Protein AF-A0A2V9L5Y0-F1 (afdb_monomer_lite)

Secondary structure (DSSP, 8-state):
------BTTTTBSB---SSSSSTT-BS-HHHHHHHHHHHHHHH--SEEEE--TTSS-HHHHHHHHHHHHHHHHHHHTT-S-TT-EEEE----S--SSPPPS--EEEEEEE--HHHHHHHHHHHHH-TTTTHHHHHHTPPPGGGS-SEEEEEEES-TTT-TTTT-

Radius of gyration: 18.07 Å; chains: 1; bounding box: 47×34×48 Å

Foldseek 3Di:
DWDFDQDPVVRDQADCDPPDPDHRQGNTLVSLLVVLLVVCLVVVALEAEAAALQAQDPVRVSRVVSNLQSVLVCVVVVSHDPNRWYWHADHPDGHPDDHDPFDWDKDKDFADLVRLVVVLVVVCVVCVPQNVVSVVVDDDSVPRDGIGIIITGPCSNPDHPVVD

pLDDT: mean 91.51, std 8.06, range [48.25, 98.44]

Structure (mmCIF, N/CA/C/O backbone):
data_AF-A0A2V9L5Y0-F1
#
_entry.id   AF-A0A2V9L5Y0-F1
#
loop_
_atom_site.group_PDB
_atom_site.id
_atom_site.type_symbol
_atom_site.label_atom_id
_atom_site.label_alt_id
_atom_site.label_comp_id
_atom_site.label_asym_id
_atom_site.label_entity_id
_atom_site.label_seq_id
_atom_site.pdbx_PDB_ins_code
_atom_site.Cartn_x
_atom_site.Cartn_y
_atom_site.Cartn_z
_atom_site.occupancy
_atom_site.B_iso_or_equiv
_atom_site.auth_seq_id
_atom_site.auth_comp_id
_atom_site.auth_asym_id
_atom_site.auth_atom_id
_atom_site.pdbx_PDB_model_num
ATOM 1 N N . MET A 1 1 ? -21.572 -1.234 16.574 1.00 48.25 1 MET A N 1
ATOM 2 C CA . MET A 1 1 ? -22.169 -1.998 15.460 1.00 48.25 1 MET A CA 1
ATOM 3 C C . MET A 1 1 ? -21.805 -1.252 14.199 1.00 48.25 1 MET A C 1
ATOM 5 O O . MET A 1 1 ? -22.095 -0.063 14.136 1.00 48.25 1 MET A O 1
ATOM 9 N N . SER A 1 2 ? -21.105 -1.893 13.268 1.00 69.81 2 SER A N 1
ATOM 10 C CA . SER A 1 2 ? -20.865 -1.303 11.955 1.00 69.81 2 SER A CA 1
ATOM 11 C C . SER A 1 2 ? -22.194 -1.245 11.197 1.00 69.81 2 SER A C 1
ATOM 13 O O . SER A 1 2 ? -22.978 -2.189 11.256 1.00 69.81 2 SER A O 1
ATOM 15 N N . ASN A 1 3 ? -22.462 -0.120 10.531 1.00 86.50 3 ASN A N 1
ATOM 16 C CA . ASN A 1 3 ? -23.574 0.037 9.594 1.00 86.50 3 ASN A CA 1
ATOM 17 C C . ASN A 1 3 ? -22.969 0.009 8.183 1.00 86.50 3 ASN A C 1
ATOM 19 O O . ASN A 1 3 ? -22.415 1.030 7.767 1.00 86.50 3 ASN A O 1
ATOM 23 N N . PRO A 1 4 ? -22.988 -1.138 7.479 1.00 93.88 4 PRO A N 1
ATOM 24 C CA . PRO A 1 4 ? -22.441 -1.238 6.131 1.00 93.88 4 PRO A CA 1
ATOM 25 C C . PRO A 1 4 ? -23.095 -0.234 5.177 1.00 93.88 4 PRO A C 1
ATOM 27 O O . PRO A 1 4 ? -24.301 0.013 5.234 1.00 93.88 4 PRO A O 1
ATOM 30 N N . PHE A 1 5 ? -22.292 0.360 4.299 1.00 94.50 5 PHE A N 1
ATOM 31 C CA . PHE A 1 5 ? -22.779 1.258 3.261 1.00 94.50 5 PHE A CA 1
ATOM 32 C C . PHE A 1 5 ? -23.458 0.457 2.146 1.00 94.50 5 PHE A C 1
ATOM 34 O O . PHE A 1 5 ? -22.833 -0.406 1.542 1.00 94.50 5 PHE A O 1
ATOM 41 N N . LEU A 1 6 ? -24.710 0.779 1.817 1.00 96.25 6 LEU A N 1
ATOM 42 C CA . LEU A 1 6 ? -25.397 0.194 0.666 1.00 96.25 6 LEU A CA 1
ATOM 43 C C . LEU A 1 6 ? -24.969 0.907 -0.625 1.00 96.25 6 LEU A C 1
ATOM 45 O O . LEU A 1 6 ? -25.352 2.053 -0.870 1.00 96.25 6 LEU A O 1
ATOM 49 N N . SER A 1 7 ? -24.217 0.218 -1.485 1.00 94.69 7 SER A N 1
ATOM 50 C CA . SER A 1 7 ? -23.871 0.728 -2.811 1.00 94.69 7 SER A CA 1
ATOM 51 C C . SER A 1 7 ? -25.081 0.660 -3.738 1.00 94.69 7 SER A C 1
ATOM 53 O O . SER A 1 7 ? -25.510 -0.422 -4.136 1.00 94.69 7 SER A O 1
ATOM 55 N N . ILE A 1 8 ? -25.607 1.820 -4.139 1.00 94.62 8 ILE A N 1
ATOM 56 C CA . ILE A 1 8 ? -26.744 1.902 -5.072 1.00 94.62 8 ILE A CA 1
ATOM 57 C C . ILE A 1 8 ? -26.412 1.347 -6.463 1.00 94.62 8 ILE A C 1
ATOM 59 O O . ILE A 1 8 ? -27.300 0.864 -7.156 1.00 94.62 8 ILE A O 1
ATOM 63 N N . TYR A 1 9 ? -25.138 1.400 -6.865 1.00 93.88 9 TYR A N 1
ATOM 64 C CA . TYR A 1 9 ? -24.691 0.939 -8.180 1.00 93.88 9 TYR A CA 1
ATOM 65 C C . TYR A 1 9 ? -24.554 -0.580 -8.247 1.00 93.88 9 TYR A C 1
ATOM 67 O O . TYR A 1 9 ? -24.782 -1.168 -9.299 1.00 93.88 9 TYR A O 1
ATOM 75 N N . LEU A 1 10 ? -24.185 -1.206 -7.128 1.00 94.06 10 LEU A N 1
ATOM 76 C CA . LEU A 1 10 ? -23.992 -2.655 -7.040 1.00 94.06 10 LEU A CA 1
ATOM 77 C C . LEU A 1 10 ? -25.178 -3.367 -6.371 1.00 94.06 10 LEU A C 1
ATOM 79 O O . LEU A 1 10 ? -25.201 -4.592 -6.330 1.00 94.06 10 LEU A O 1
ATOM 83 N N . ALA A 1 11 ? -26.150 -2.609 -5.851 1.00 95.50 11 ALA A N 1
ATOM 84 C CA . ALA A 1 11 ? -27.310 -3.098 -5.104 1.00 95.50 11 ALA A CA 1
ATOM 85 C C . ALA A 1 11 ? -26.941 -4.041 -3.939 1.00 95.50 11 ALA A C 1
ATOM 87 O O . ALA A 1 11 ? -27.669 -4.982 -3.631 1.00 95.50 11 ALA A O 1
ATOM 88 N N . THR A 1 12 ? -25.801 -3.784 -3.297 1.00 96.19 12 THR A N 1
ATOM 89 C CA . THR A 1 12 ? -25.258 -4.600 -2.208 1.00 96.19 12 THR A CA 1
ATOM 90 C C . THR A 1 12 ? -24.490 -3.738 -1.209 1.00 96.19 12 THR A C 1
ATOM 92 O O . THR A 1 12 ? -24.021 -2.644 -1.538 1.00 96.19 12 THR A O 1
ATOM 95 N N . ASP A 1 13 ? -24.382 -4.222 0.021 1.00 96.50 13 ASP A N 1
ATOM 96 C CA . ASP A 1 13 ? -23.653 -3.615 1.133 1.00 96.50 13 ASP A CA 1
ATOM 97 C C . ASP A 1 13 ? -22.332 -4.338 1.456 1.00 96.50 13 ASP A C 1
ATOM 99 O O . ASP A 1 13 ? -21.720 -4.107 2.500 1.00 96.50 13 ASP A O 1
ATOM 103 N N . HIS A 1 14 ? -21.885 -5.212 0.554 1.00 96.19 14 HIS A N 1
ATOM 104 C CA . HIS A 1 14 ? -20.670 -6.011 0.669 1.00 96.19 14 HIS A CA 1
ATOM 105 C C . HIS A 1 14 ? -20.041 -6.272 -0.699 1.00 96.19 14 HIS A C 1
ATOM 107 O O . HIS A 1 14 ? -20.694 -6.148 -1.730 1.00 96.19 14 HIS A O 1
ATOM 113 N N . ALA A 1 15 ? -18.768 -6.672 -0.720 1.00 95.06 15 ALA A N 1
ATOM 114 C CA . ALA A 1 15 ? -18.062 -7.029 -1.946 1.00 95.06 15 ALA A CA 1
ATOM 115 C C . ALA A 1 15 ? -18.760 -8.202 -2.676 1.00 95.06 15 ALA A C 1
ATOM 117 O O . ALA A 1 15 ? -18.746 -9.314 -2.143 1.00 95.06 15 ALA A O 1
ATOM 118 N N . PRO A 1 16 ? -19.318 -7.994 -3.890 1.00 94.38 16 PRO A N 1
ATOM 119 C CA . PRO A 1 16 ? -20.050 -9.026 -4.633 1.00 94.38 16 PRO A CA 1
ATOM 120 C C . PRO A 1 16 ? -19.131 -9.928 -5.470 1.00 94.38 16 PRO A C 1
ATOM 122 O O . PRO A 1 16 ? -19.601 -10.767 -6.232 1.00 94.38 16 PRO A O 1
ATOM 125 N N . TYR A 1 17 ? -17.819 -9.705 -5.402 1.00 92.25 17 TYR A N 1
ATOM 126 C CA . TYR A 1 17 ? -16.837 -10.383 -6.235 1.00 92.25 17 TYR A CA 1
ATOM 127 C C . TYR A 1 17 ? -16.357 -11.668 -5.558 1.00 92.25 17 TYR A C 1
ATOM 129 O O . TYR A 1 17 ? -16.067 -11.674 -4.364 1.00 92.25 17 TYR A O 1
ATOM 137 N N . GLU A 1 18 ? -16.225 -12.745 -6.330 1.00 89.19 18 GLU A N 1
ATOM 138 C CA . GLU A 1 18 ? -15.750 -14.037 -5.816 1.00 89.19 18 GLU A CA 1
ATOM 139 C C . GLU A 1 18 ? -14.220 -14.111 -5.752 1.00 89.19 18 GLU A C 1
ATOM 141 O O . GLU A 1 18 ? -13.660 -14.712 -4.838 1.00 89.19 18 GLU A O 1
ATOM 146 N N . ASN A 1 19 ? -13.530 -13.461 -6.695 1.00 90.62 19 ASN A N 1
ATOM 147 C CA . ASN A 1 19 ? -12.070 -13.467 -6.777 1.00 90.62 19 ASN A CA 1
ATOM 148 C C . ASN A 1 19 ? -11.450 -12.281 -6.020 1.00 90.62 19 ASN A C 1
ATOM 150 O O . ASN A 1 19 ? -10.756 -11.443 -6.594 1.00 90.62 19 ASN A O 1
ATOM 154 N N . VAL A 1 20 ? -11.756 -12.188 -4.729 1.00 92.75 20 VAL A N 1
ATOM 155 C CA . VAL A 1 20 ? -11.173 -11.207 -3.804 1.00 92.75 20 VAL A CA 1
ATOM 156 C C . VAL A 1 20 ? -10.680 -11.917 -2.554 1.00 92.75 20 VAL A C 1
ATOM 158 O O . VAL A 1 20 ? -11.167 -12.989 -2.204 1.00 92.75 20 VAL A O 1
ATOM 161 N N . LEU A 1 21 ? -9.736 -11.296 -1.846 1.00 92.44 21 LEU A N 1
ATOM 162 C CA . LEU A 1 21 ? -9.132 -11.874 -0.643 1.00 92.44 21 LEU A CA 1
ATOM 163 C C . LEU A 1 21 ? -10.173 -12.295 0.410 1.00 92.44 21 LEU A C 1
ATOM 165 O O . LEU A 1 21 ? -10.034 -13.340 1.042 1.00 92.44 21 LEU A O 1
ATOM 169 N N . LYS A 1 22 ? -11.215 -11.477 0.600 1.00 94.12 22 LYS A N 1
ATOM 170 C CA . LYS A 1 22 ? -12.307 -11.744 1.538 1.00 94.12 22 LYS A CA 1
ATOM 171 C C . LYS A 1 22 ? -13.664 -11.581 0.843 1.00 94.12 22 LYS A C 1
ATOM 173 O O . LYS A 1 22 ? -14.165 -10.458 0.759 1.00 94.12 22 LYS A O 1
ATOM 178 N N . PRO A 1 23 ? -14.265 -12.674 0.343 1.00 94.31 23 PRO A N 1
ATOM 179 C CA . PRO A 1 23 ? -15.604 -12.633 -0.237 1.00 94.31 23 PRO A CA 1
ATOM 180 C C . PRO A 1 23 ? -16.638 -12.126 0.774 1.00 94.31 23 PRO A C 1
ATOM 182 O O . PRO A 1 23 ? -16.528 -12.416 1.969 1.00 94.31 23 PRO A O 1
ATOM 185 N N . ASN A 1 24 ? -17.642 -11.387 0.295 1.00 93.69 24 ASN A N 1
ATOM 186 C CA . ASN A 1 24 ? -18.714 -10.804 1.111 1.00 93.69 24 ASN A CA 1
ATOM 187 C C . ASN A 1 24 ? -18.231 -9.869 2.235 1.00 93.69 24 ASN A C 1
ATOM 189 O O . ASN A 1 24 ? -18.928 -9.695 3.235 1.00 93.69 24 ASN A O 1
ATOM 193 N N . LEU A 1 25 ? -17.046 -9.262 2.099 1.00 95.88 25 LEU A N 1
ATOM 194 C CA . LEU A 1 25 ? -16.591 -8.245 3.045 1.00 95.88 25 LEU A CA 1
ATOM 195 C C . LEU A 1 25 ? -17.572 -7.060 3.020 1.00 95.88 25 LEU A C 1
ATOM 197 O O . LEU A 1 25 ? -17.759 -6.481 1.945 1.00 95.88 25 LEU A O 1
ATOM 201 N N . PRO A 1 26 ? -18.201 -6.686 4.149 1.00 96.25 26 PRO A N 1
ATOM 202 C CA . PRO A 1 26 ? -19.133 -5.570 4.167 1.00 96.25 26 PRO A CA 1
ATOM 203 C C . PRO A 1 26 ? -18.413 -4.263 3.841 1.00 96.25 26 PRO A C 1
ATOM 205 O O . PRO A 1 26 ? -17.254 -4.062 4.211 1.00 96.25 26 PRO A O 1
ATOM 208 N N . TYR A 1 27 ? -19.120 -3.343 3.193 1.00 94.75 27 TYR A N 1
ATOM 209 C CA . TYR A 1 27 ? -18.667 -1.982 2.922 1.00 94.75 27 TYR A CA 1
ATOM 210 C C . TYR A 1 27 ? -18.693 -1.146 4.204 1.00 94.75 27 TYR A C 1
ATOM 212 O O . TYR A 1 27 ? -19.492 -0.228 4.375 1.00 94.75 27 TYR A O 1
ATOM 220 N N . ALA A 1 28 ? -17.822 -1.501 5.140 1.00 94.75 28 ALA A N 1
ATOM 221 C CA . ALA A 1 28 ? -17.664 -0.860 6.431 1.00 94.75 28 ALA A CA 1
ATOM 222 C C . ALA A 1 28 ? -16.175 -0.652 6.716 1.00 94.75 28 ALA A C 1
ATOM 224 O O . ALA A 1 28 ? -15.374 -1.569 6.545 1.00 94.75 28 ALA A O 1
ATOM 225 N N . ARG A 1 29 ? -15.821 0.546 7.196 1.00 93.88 29 ARG A N 1
ATOM 226 C CA . ARG A 1 29 ? -14.443 0.926 7.548 1.00 93.88 29 ARG A CA 1
ATOM 227 C C . ARG A 1 29 ? -13.764 -0.119 8.432 1.00 93.88 29 ARG A C 1
ATOM 229 O O . ARG A 1 29 ? -12.706 -0.617 8.065 1.00 93.88 29 ARG A O 1
ATOM 236 N N . ASP A 1 30 ? -14.398 -0.468 9.549 1.00 94.88 30 ASP A N 1
ATOM 237 C CA . ASP A 1 30 ? -13.823 -1.383 10.541 1.00 94.88 30 ASP A CA 1
ATOM 238 C C . ASP A 1 30 ? -13.546 -2.764 9.937 1.00 94.88 30 ASP A C 1
ATOM 240 O O . ASP A 1 30 ? -12.490 -3.339 10.164 1.00 94.88 30 ASP A O 1
ATOM 244 N N . ALA A 1 31 ? -14.436 -3.253 9.066 1.00 95.88 31 ALA A N 1
ATOM 245 C CA . ALA A 1 31 ? -14.252 -4.541 8.406 1.00 95.88 31 ALA A CA 1
ATOM 246 C C . ALA A 1 31 ? -13.033 -4.549 7.470 1.00 95.88 31 ALA A C 1
ATOM 248 O O . ALA A 1 31 ? -12.317 -5.547 7.398 1.00 95.88 31 ALA A O 1
ATOM 249 N N . VAL A 1 32 ? -12.776 -3.443 6.761 1.00 95.62 32 VAL A N 1
ATOM 250 C CA . VAL A 1 32 ? -11.579 -3.311 5.918 1.00 95.62 32 VAL A CA 1
ATOM 251 C C . VAL A 1 32 ? -10.321 -3.224 6.780 1.00 95.62 32 VAL A C 1
ATOM 253 O O . VAL A 1 32 ? -9.350 -3.919 6.491 1.00 95.62 32 VAL A O 1
ATOM 256 N N . ILE A 1 33 ? -10.342 -2.426 7.853 1.00 96.88 33 ILE A N 1
ATOM 257 C CA . ILE A 1 33 ? -9.211 -2.298 8.784 1.00 96.88 33 ILE A CA 1
ATOM 258 C C . ILE A 1 33 ? -8.863 -3.659 9.395 1.00 96.88 33 ILE A C 1
ATOM 260 O O . ILE A 1 33 ? -7.696 -4.039 9.370 1.00 96.88 33 ILE A O 1
ATOM 264 N N . ASP A 1 34 ? -9.851 -4.428 9.854 1.00 97.38 34 ASP A N 1
ATOM 265 C CA . ASP A 1 34 ? -9.640 -5.763 10.424 1.00 97.38 34 ASP A CA 1
ATOM 266 C C . ASP A 1 34 ? -8.972 -6.720 9.426 1.00 97.38 34 ASP A C 1
ATOM 268 O O . ASP A 1 34 ? -8.050 -7.457 9.782 1.00 97.38 34 ASP A O 1
ATOM 272 N N . VAL A 1 35 ? -9.376 -6.682 8.150 1.00 97.69 35 VAL A N 1
ATOM 273 C CA . VAL A 1 35 ? -8.722 -7.477 7.098 1.00 97.69 35 VAL A CA 1
ATOM 274 C C . VAL A 1 35 ? -7.284 -7.016 6.863 1.00 97.69 35 VAL A C 1
ATOM 276 O O . VAL A 1 35 ? -6.395 -7.854 6.736 1.00 97.69 35 VAL A O 1
ATOM 279 N N . VAL A 1 36 ? -7.023 -5.708 6.831 1.00 97.88 36 VAL A N 1
ATOM 280 C CA . VAL A 1 36 ? -5.658 -5.184 6.664 1.00 97.88 36 VAL A CA 1
ATOM 281 C C . VAL A 1 36 ? -4.776 -5.575 7.853 1.00 97.88 36 VAL A C 1
ATOM 283 O O . VAL A 1 36 ? -3.641 -6.006 7.647 1.00 97.88 36 VAL A O 1
ATOM 286 N N . LYS A 1 37 ? -5.299 -5.513 9.085 1.00 98.44 37 LYS A N 1
ATOM 287 C CA . LYS A 1 37 ? -4.602 -5.987 10.289 1.00 98.44 37 LYS A CA 1
ATOM 288 C C . LYS A 1 37 ? -4.230 -7.462 10.164 1.00 98.44 37 LYS A C 1
ATOM 290 O O . LYS A 1 37 ? -3.070 -7.807 10.380 1.00 98.44 37 LYS A O 1
ATOM 295 N N . GLN A 1 38 ? -5.173 -8.298 9.726 1.00 98.19 38 GLN A N 1
ATOM 296 C CA . GLN A 1 38 ? -4.930 -9.721 9.493 1.00 98.19 38 GLN A CA 1
ATOM 297 C C . GLN A 1 38 ? -3.798 -9.947 8.476 1.00 98.19 38 GLN A C 1
ATOM 299 O O . GLN A 1 38 ? -2.874 -10.705 8.758 1.00 98.19 38 GLN A O 1
ATOM 304 N N . ILE A 1 39 ? -3.806 -9.239 7.337 1.00 97.94 39 ILE A N 1
ATOM 305 C CA . ILE A 1 39 ? -2.735 -9.330 6.325 1.00 97.94 39 ILE A CA 1
ATOM 306 C C . ILE A 1 39 ? -1.372 -8.976 6.932 1.00 97.94 39 ILE A C 1
ATOM 308 O O . ILE A 1 39 ? -0.398 -9.701 6.725 1.00 97.94 39 ILE A O 1
ATOM 312 N N . ILE A 1 40 ? -1.291 -7.871 7.681 1.00 98.12 40 ILE A N 1
ATOM 313 C CA . ILE A 1 40 ? -0.041 -7.419 8.308 1.00 98.12 40 ILE A CA 1
ATOM 314 C C . ILE A 1 40 ? 0.461 -8.460 9.316 1.00 98.12 40 ILE A C 1
ATOM 316 O O . ILE A 1 40 ? 1.650 -8.772 9.329 1.00 98.12 40 ILE A O 1
ATOM 320 N N . GLN A 1 41 ? -0.425 -9.022 10.137 1.00 97.88 41 GLN A N 1
ATOM 321 C CA . GLN A 1 41 ? -0.055 -10.015 11.148 1.00 97.88 41 GLN A CA 1
ATOM 322 C C . GLN A 1 41 ? 0.369 -11.356 10.536 1.00 97.88 41 GLN A C 1
ATOM 324 O O . GLN A 1 41 ? 1.309 -11.973 11.038 1.00 97.88 41 GLN A O 1
ATOM 329 N N . ASP A 1 42 ? -0.268 -11.783 9.444 1.00 97.50 42 ASP A N 1
ATOM 330 C CA . ASP A 1 42 ? 0.064 -13.035 8.759 1.00 97.50 42 ASP A CA 1
ATOM 331 C C . ASP A 1 42 ? 1.379 -12.923 7.97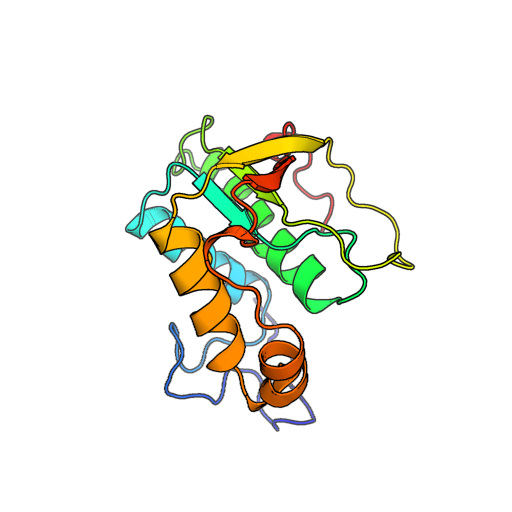9 1.00 97.50 42 ASP A C 1
ATOM 333 O O . ASP A 1 42 ? 2.247 -13.795 8.071 1.00 97.50 42 ASP A O 1
ATOM 337 N N . PHE A 1 43 ? 1.550 -11.833 7.225 1.00 97.25 43 PHE A N 1
ATOM 338 C CA . PHE A 1 43 ? 2.722 -11.621 6.374 1.00 97.25 43 PHE A CA 1
ATOM 339 C C . PHE A 1 43 ? 3.948 -11.118 7.153 1.00 97.25 43 PHE A C 1
ATOM 341 O O . PHE A 1 43 ? 5.079 -11.395 6.756 1.00 97.25 43 PHE A O 1
ATOM 348 N N . ARG A 1 44 ? 3.736 -10.410 8.273 1.00 96.06 44 ARG A N 1
ATOM 349 C CA . ARG A 1 44 ? 4.769 -9.757 9.104 1.00 96.06 44 ARG A CA 1
ATOM 350 C C . ARG A 1 44 ? 5.762 -8.922 8.276 1.00 96.06 44 ARG A C 1
ATOM 352 O O . ARG A 1 44 ? 6.963 -9.206 8.290 1.00 96.06 44 ARG A O 1
ATOM 359 N N . PRO A 1 45 ? 5.283 -7.904 7.536 1.00 96.75 45 PRO A N 1
ATOM 360 C CA . PRO A 1 45 ? 6.139 -7.089 6.685 1.00 96.75 45 PRO A CA 1
ATOM 361 C C . PRO A 1 45 ? 7.134 -6.260 7.504 1.00 96.75 45 PRO A C 1
ATOM 363 O O . PRO A 1 45 ? 6.766 -5.634 8.492 1.00 96.75 45 PRO A O 1
ATOM 366 N N . ALA A 1 46 ? 8.377 -6.169 7.026 1.00 94.06 46 ALA A N 1
ATOM 367 C CA . ALA A 1 46 ? 9.329 -5.151 7.487 1.00 94.06 46 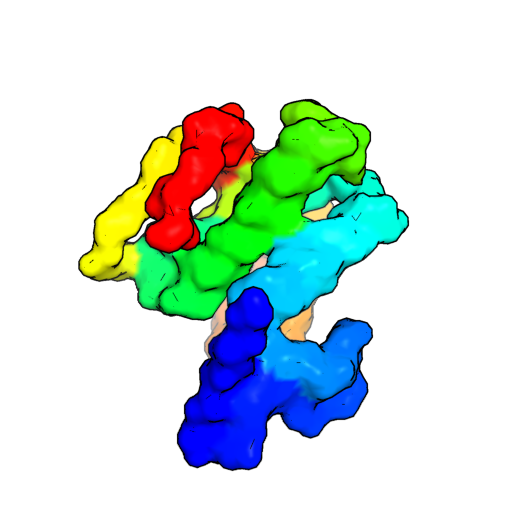ALA A CA 1
ATOM 368 C C . ALA A 1 46 ? 9.074 -3.773 6.838 1.00 94.06 46 ALA A C 1
ATOM 370 O O . ALA A 1 46 ? 9.508 -2.739 7.348 1.00 94.06 46 ALA A O 1
ATOM 371 N N . MET A 1 47 ? 8.382 -3.766 5.694 1.00 96.25 47 MET A N 1
ATOM 372 C CA . MET A 1 47 ? 8.065 -2.581 4.906 1.00 96.25 47 MET A CA 1
ATOM 373 C C . MET A 1 47 ? 6.659 -2.703 4.318 1.00 96.25 47 MET A C 1
ATOM 375 O O . MET A 1 47 ? 6.306 -3.744 3.765 1.00 96.25 47 MET A O 1
ATOM 379 N N . ILE A 1 48 ? 5.881 -1.628 4.410 1.00 97.31 48 ILE A N 1
ATOM 380 C CA . ILE A 1 48 ? 4.545 -1.499 3.826 1.00 97.31 48 ILE A CA 1
ATOM 381 C C . ILE A 1 48 ? 4.578 -0.326 2.848 1.00 97.31 48 ILE A C 1
ATOM 383 O O . ILE A 1 48 ? 4.911 0.789 3.238 1.00 97.31 48 ILE A O 1
ATOM 387 N N . ALA A 1 49 ? 4.231 -0.567 1.586 1.00 96.44 49 ALA A N 1
ATOM 388 C CA . ALA A 1 49 ? 4.074 0.478 0.579 1.00 96.44 49 ALA A CA 1
ATOM 389 C C . ALA A 1 49 ? 2.584 0.713 0.297 1.00 96.44 49 ALA A C 1
ATOM 391 O O . ALA A 1 49 ? 1.815 -0.239 0.173 1.00 96.44 49 ALA A O 1
ATOM 392 N N . THR A 1 50 ? 2.177 1.975 0.210 1.00 95.94 50 THR A N 1
ATOM 393 C CA . THR A 1 50 ? 0.784 2.399 0.024 1.00 95.94 50 THR A CA 1
ATOM 394 C C . THR A 1 50 ? 0.713 3.614 -0.910 1.00 95.94 50 THR A C 1
ATOM 396 O O . THR A 1 50 ? 1.706 4.330 -1.046 1.00 95.94 50 THR A O 1
ATOM 399 N N . PRO A 1 51 ? -0.434 3.911 -1.551 1.00 94.56 51 PRO A N 1
ATOM 400 C CA . PRO A 1 51 ? -0.578 5.141 -2.325 1.00 94.56 51 PRO A CA 1
ATOM 401 C C . PRO A 1 51 ? -0.333 6.408 -1.490 1.00 94.56 51 PRO A C 1
ATOM 403 O O . PRO A 1 51 ? -0.504 6.403 -0.263 1.00 94.56 51 PRO A O 1
ATOM 406 N N . HIS A 1 52 ? 0.039 7.503 -2.158 1.00 92.69 52 HIS A N 1
ATOM 407 C CA . HIS A 1 52 ? 0.184 8.808 -1.513 1.00 92.69 52 HIS A CA 1
ATOM 408 C C . HIS A 1 52 ? -1.188 9.363 -1.086 1.00 92.69 52 HIS A C 1
ATOM 410 O O . HIS A 1 52 ? -2.112 9.387 -1.903 1.00 92.69 52 HIS A O 1
ATOM 416 N N . PRO A 1 53 ? -1.360 9.853 0.156 1.00 90.12 53 PRO A N 1
ATOM 417 C CA . PRO A 1 53 ? -2.665 10.319 0.633 1.00 90.12 53 PRO A CA 1
ATOM 418 C C . PRO A 1 53 ? -3.084 11.685 0.067 1.00 90.12 53 PRO A C 1
ATOM 420 O O . PRO A 1 53 ? -4.263 12.045 0.122 1.00 90.12 53 PRO A O 1
ATOM 423 N N . ASP A 1 54 ? -2.136 12.443 -0.485 1.00 88.69 54 ASP A N 1
ATOM 424 C CA . ASP A 1 54 ? -2.390 13.737 -1.143 1.00 88.69 54 ASP A CA 1
ATOM 425 C C . ASP A 1 54 ? -2.600 13.625 -2.656 1.00 88.69 54 ASP A C 1
ATOM 427 O O . ASP A 1 54 ? -2.605 14.630 -3.366 1.00 88.69 54 ASP A O 1
ATOM 431 N N . GLU A 1 55 ? -2.801 12.399 -3.138 1.00 83.50 55 GLU A N 1
ATOM 432 C CA . GLU A 1 55 ? -3.146 12.128 -4.525 1.00 83.50 55 GLU A CA 1
ATOM 433 C C . GLU A 1 55 ? -4.561 12.616 -4.881 1.00 83.50 55 GLU A C 1
ATOM 435 O O . GLU A 1 55 ? -5.442 12.745 -4.025 1.00 83.50 55 GLU A O 1
ATOM 440 N N . ARG A 1 56 ? -4.810 12.878 -6.170 1.00 84.25 56 ARG A N 1
ATOM 441 C CA . ARG A 1 56 ? -6.115 13.318 -6.678 1.00 84.25 56 ARG A CA 1
ATOM 442 C C . ARG A 1 56 ? -7.220 12.280 -6.453 1.00 84.25 56 ARG A C 1
ATOM 444 O O . ARG A 1 56 ? -8.379 12.658 -6.264 1.00 84.25 56 ARG A O 1
ATOM 451 N N . HIS A 1 57 ? -6.891 10.992 -6.524 1.00 86.94 57 HIS A N 1
ATOM 452 C CA . HIS A 1 57 ? -7.860 9.904 -6.426 1.00 86.94 57 HIS A CA 1
ATOM 453 C C . HIS A 1 57 ? -8.238 9.607 -4.971 1.00 86.94 57 HIS A C 1
ATOM 455 O O . HIS A 1 57 ? -7.393 9.243 -4.154 1.00 86.94 57 HIS A O 1
ATOM 461 N N . VAL A 1 58 ? -9.534 9.713 -4.655 1.00 87.88 58 VAL A N 1
ATOM 462 C CA . VAL A 1 58 ? -10.049 9.470 -3.296 1.00 87.88 58 VAL A CA 1
ATOM 463 C C . VAL A 1 58 ? -9.733 8.057 -2.801 1.00 87.88 58 VAL A C 1
ATOM 465 O O . VAL A 1 58 ? -9.349 7.894 -1.647 1.00 87.88 58 VAL A O 1
ATOM 468 N N . ASP A 1 59 ? -9.777 7.060 -3.686 1.00 90.25 59 ASP A N 1
ATOM 469 C CA . ASP A 1 59 ? -9.493 5.668 -3.332 1.00 90.25 59 ASP A CA 1
ATOM 470 C C . ASP A 1 59 ? -8.040 5.478 -2.868 1.00 90.25 59 ASP A C 1
ATOM 472 O O . ASP A 1 59 ? -7.788 4.710 -1.943 1.00 90.25 59 ASP A O 1
ATOM 476 N N . HIS A 1 60 ? -7.084 6.230 -3.432 1.00 91.94 60 HIS A N 1
ATOM 477 C CA . HIS A 1 60 ? -5.677 6.194 -3.008 1.00 91.94 60 HIS A CA 1
ATOM 478 C C . HIS A 1 60 ? -5.516 6.753 -1.594 1.00 91.94 60 HIS A C 1
ATOM 480 O O . HIS A 1 60 ? -4.859 6.149 -0.741 1.00 91.94 60 HIS A O 1
ATOM 486 N N . ARG A 1 61 ? -6.179 7.881 -1.323 1.00 90.19 61 ARG A N 1
ATOM 487 C CA . ARG A 1 61 ? -6.229 8.487 0.007 1.00 90.19 61 ARG A CA 1
ATOM 488 C C . ARG A 1 61 ? -6.842 7.537 1.030 1.00 90.19 61 ARG A C 1
ATOM 490 O O . ARG A 1 61 ? -6.260 7.324 2.090 1.00 90.19 61 ARG A O 1
ATOM 497 N N . THR A 1 62 ? -7.985 6.938 0.715 1.00 91.88 62 THR A N 1
ATOM 498 C CA . THR A 1 62 ? -8.672 6.024 1.631 1.00 91.88 62 THR A CA 1
ATOM 499 C C . THR A 1 62 ? -7.887 4.726 1.849 1.00 91.88 62 THR A C 1
ATOM 501 O O . THR A 1 62 ? -7.813 4.256 2.984 1.00 91.88 62 THR A O 1
ATOM 504 N N . ALA A 1 63 ? -7.227 4.186 0.819 1.00 94.88 63 ALA A N 1
ATOM 505 C CA . ALA A 1 63 ? -6.343 3.028 0.957 1.00 94.88 63 ALA A CA 1
ATOM 506 C C . ALA A 1 63 ? -5.177 3.309 1.919 1.00 94.88 63 ALA A C 1
ATOM 508 O O . ALA A 1 63 ? -4.926 2.516 2.829 1.00 94.88 63 ALA A O 1
ATOM 509 N N . ASN A 1 64 ? -4.529 4.471 1.779 1.00 94.69 64 ASN A N 1
ATOM 510 C CA . ASN A 1 64 ? -3.502 4.922 2.716 1.00 94.69 64 ASN A CA 1
ATOM 511 C C . ASN A 1 64 ? -4.045 5.007 4.148 1.00 94.69 64 ASN A C 1
ATOM 513 O O . ASN A 1 64 ? -3.440 4.475 5.075 1.00 94.69 64 ASN A O 1
ATOM 517 N N . TRP A 1 65 ? -5.225 5.599 4.333 1.00 94.00 65 TRP A N 1
ATOM 518 C CA . TRP A 1 65 ? -5.835 5.737 5.654 1.00 94.00 65 TRP A CA 1
ATOM 519 C C . TRP A 1 65 ? -6.114 4.402 6.335 1.00 94.00 65 TRP A C 1
ATOM 521 O O . TRP A 1 65 ? -5.838 4.275 7.527 1.00 94.00 65 TRP A O 1
ATOM 531 N N . PHE A 1 66 ? -6.629 3.411 5.603 1.00 96.12 66 PHE A N 1
ATOM 532 C CA . PHE A 1 66 ? -6.848 2.074 6.153 1.00 96.12 66 PHE A CA 1
ATOM 533 C C . PHE A 1 66 ? -5.532 1.395 6.534 1.00 96.12 66 PHE A C 1
ATOM 535 O O . PHE A 1 66 ? -5.447 0.834 7.625 1.00 96.12 66 PHE A O 1
ATOM 542 N N . ALA A 1 67 ? -4.500 1.500 5.691 1.00 96.75 67 ALA A N 1
ATOM 543 C CA . ALA A 1 67 ? -3.180 0.954 5.990 1.00 96.75 67 ALA A CA 1
ATOM 544 C C . ALA A 1 67 ? -2.574 1.588 7.251 1.00 96.75 67 ALA A C 1
ATOM 546 O O . ALA A 1 67 ? -2.185 0.870 8.171 1.00 96.75 67 ALA A O 1
ATOM 547 N N . ILE A 1 68 ? -2.556 2.924 7.346 1.00 96.38 68 ILE A N 1
ATOM 548 C CA . ILE A 1 68 ? -1.989 3.610 8.513 1.00 96.38 68 ILE A CA 1
ATOM 549 C C . ILE A 1 68 ? -2.805 3.336 9.776 1.00 96.38 68 ILE A C 1
ATOM 551 O O . ILE A 1 68 ? -2.213 3.056 10.816 1.00 96.38 68 ILE A O 1
ATOM 555 N N . LYS A 1 69 ? -4.142 3.354 9.704 1.00 96.69 69 LYS A N 1
ATOM 556 C CA . LYS A 1 69 ? -4.983 3.067 10.874 1.00 96.69 69 LYS A CA 1
ATOM 557 C C . LYS A 1 69 ? -4.751 1.644 11.389 1.00 96.69 69 LYS A C 1
ATOM 559 O O . LYS A 1 69 ? -4.587 1.463 12.592 1.00 96.69 69 LYS A O 1
ATOM 564 N N . ALA A 1 70 ? -4.646 0.657 10.496 1.00 97.44 70 ALA A N 1
ATOM 565 C CA . ALA A 1 70 ? -4.292 -0.711 10.869 1.00 97.44 70 ALA A CA 1
ATOM 566 C C . ALA A 1 70 ? -2.905 -0.785 11.533 1.00 97.44 70 ALA A C 1
ATOM 568 O O . ALA A 1 70 ? -2.768 -1.404 12.587 1.00 97.44 70 ALA A O 1
ATOM 569 N N . CYS A 1 71 ? -1.890 -0.113 10.974 1.00 97.06 71 CYS A N 1
ATOM 570 C CA . CYS A 1 71 ? -0.557 -0.045 11.578 1.00 97.06 71 CYS A CA 1
ATOM 571 C C . CYS A 1 71 ? -0.579 0.594 12.973 1.00 97.06 71 CYS A C 1
ATOM 573 O O . CYS A 1 71 ? 0.049 0.069 13.888 1.00 97.06 71 CYS A O 1
ATOM 575 N N . GLN A 1 72 ? -1.301 1.703 13.154 1.00 96.56 72 GLN A N 1
ATOM 576 C CA . GLN A 1 72 ? -1.423 2.403 14.439 1.00 96.56 72 GLN A CA 1
ATOM 577 C C . GLN A 1 72 ? -2.112 1.528 15.493 1.00 96.56 72 GLN A C 1
ATOM 579 O O . GLN A 1 72 ? -1.610 1.391 16.610 1.00 96.56 72 GLN A O 1
ATOM 584 N N . GLU A 1 73 ? -3.210 0.860 15.131 1.00 97.12 73 GLU A N 1
ATOM 585 C CA . GLU A 1 73 ? -3.896 -0.056 16.041 1.00 97.12 73 GLU A CA 1
ATOM 586 C C . GLU A 1 73 ? -3.018 -1.245 16.432 1.00 97.12 73 GLU A C 1
ATOM 588 O O . GLU A 1 73 ? -2.911 -1.560 17.618 1.00 97.12 73 GLU A O 1
ATOM 593 N N . LEU A 1 74 ? -2.340 -1.869 15.464 1.00 97.44 74 LEU A N 1
ATOM 594 C CA . LEU A 1 74 ? -1.416 -2.969 15.740 1.00 97.44 74 LEU A CA 1
ATOM 595 C C . LEU A 1 74 ? -0.213 -2.510 16.564 1.00 97.44 74 LEU A C 1
ATOM 597 O O . LEU A 1 74 ? 0.264 -3.268 17.405 1.00 97.44 7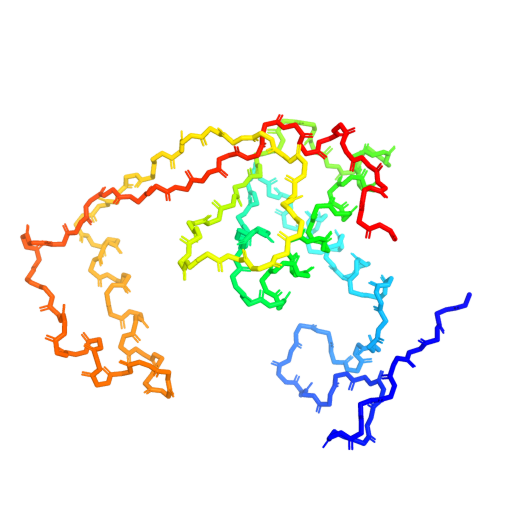4 LEU A O 1
ATOM 601 N N . LEU A 1 75 ? 0.276 -1.284 16.369 1.00 96.31 75 LEU A N 1
ATOM 602 C CA . LEU A 1 75 ? 1.369 -0.724 17.163 1.00 96.31 75 LEU A CA 1
ATOM 603 C C . LEU A 1 75 ? 0.949 -0.570 18.625 1.00 96.31 75 LEU A C 1
ATOM 605 O O . LEU A 1 75 ? 1.659 -1.023 19.524 1.00 96.31 75 LEU A O 1
ATOM 609 N N . ARG A 1 76 ? -0.239 -0.007 18.861 1.00 96.06 76 ARG A N 1
ATOM 610 C CA . ARG A 1 76 ? -0.846 0.116 20.193 1.00 96.06 76 ARG A CA 1
ATOM 611 C C . ARG A 1 76 ? -1.050 -1.251 20.855 1.00 96.06 76 ARG A C 1
ATOM 613 O O . ARG A 1 76 ? -0.808 -1.399 22.052 1.00 96.06 76 ARG A O 1
ATOM 620 N N . GLU A 1 77 ? -1.448 -2.253 20.075 1.00 96.94 77 GLU A N 1
ATOM 621 C CA . GLU A 1 77 ? -1.623 -3.646 20.509 1.00 96.94 77 GLU A CA 1
ATOM 622 C C . GLU A 1 77 ? -0.303 -4.433 20.622 1.00 96.94 77 GLU A C 1
ATOM 624 O O . GLU A 1 77 ? -0.306 -5.554 21.126 1.00 96.94 77 GLU A O 1
ATOM 629 N N . LYS A 1 78 ? 0.836 -3.851 20.216 1.00 96.44 78 LYS A N 1
ATOM 630 C CA . LYS A 1 78 ? 2.166 -4.492 20.169 1.00 96.44 78 LYS A CA 1
ATOM 631 C C . LYS A 1 78 ? 2.236 -5.710 19.236 1.00 96.44 78 LYS A C 1
ATOM 633 O O . LYS A 1 78 ? 2.965 -6.666 19.496 1.00 96.44 78 LYS A O 1
ATOM 638 N N . HIS A 1 79 ? 1.489 -5.660 18.139 1.00 97.31 79 HIS A N 1
ATOM 639 C CA . HIS A 1 79 ? 1.398 -6.693 17.106 1.00 97.31 79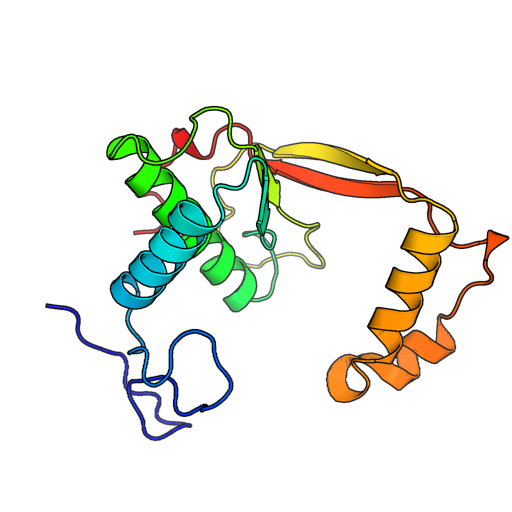 HIS A CA 1
ATOM 640 C C . HIS A 1 79 ? 2.125 -6.336 15.798 1.00 97.31 79 HIS A C 1
ATOM 642 O O . HIS A 1 79 ? 2.080 -7.108 14.843 1.00 97.31 79 HIS A O 1
ATOM 648 N N . ILE A 1 80 ? 2.813 -5.196 15.749 1.00 95.88 80 ILE A N 1
ATOM 649 C CA . ILE A 1 80 ? 3.695 -4.790 14.649 1.00 95.88 80 ILE A CA 1
ATOM 650 C C . ILE A 1 80 ? 4.999 -4.229 15.228 1.00 95.88 80 ILE A C 1
ATOM 652 O O . ILE A 1 80 ? 5.009 -3.699 16.342 1.00 95.88 80 ILE A O 1
ATOM 656 N N . ASP A 1 81 ? 6.103 -4.358 14.493 1.00 94.50 81 ASP A N 1
ATOM 657 C CA . ASP A 1 81 ? 7.390 -3.782 14.888 1.00 94.50 81 ASP A CA 1
ATOM 658 C C . ASP A 1 81 ? 7.328 -2.242 14.779 1.00 94.50 81 ASP A C 1
ATOM 660 O O . ASP A 1 81 ? 7.003 -1.736 13.697 1.00 94.50 81 ASP A O 1
ATOM 664 N N . PRO A 1 82 ? 7.659 -1.472 15.838 1.00 93.00 82 PRO A N 1
ATOM 665 C CA . PRO A 1 82 ? 7.764 -0.012 15.765 1.00 93.00 82 PRO A CA 1
ATOM 666 C C . PRO A 1 82 ? 8.728 0.504 14.684 1.00 93.00 82 PRO A C 1
ATOM 668 O O . PRO A 1 82 ? 8.587 1.640 14.234 1.00 93.00 82 PRO A O 1
ATOM 671 N N . GLY A 1 83 ? 9.697 -0.318 14.267 1.00 94.12 83 GLY A N 1
ATOM 672 C CA . GLY A 1 83 ? 10.642 -0.051 13.186 1.00 94.12 83 GLY A CA 1
ATOM 673 C C . GLY A 1 83 ? 10.113 -0.342 11.778 1.00 94.12 83 GLY A C 1
ATOM 674 O O . GLY A 1 83 ? 10.857 -0.140 10.817 1.00 94.12 83 GLY A O 1
ATOM 675 N N . THR A 1 84 ? 8.862 -0.794 11.630 1.00 96.06 84 THR A N 1
ATOM 676 C CA . THR A 1 84 ? 8.247 -1.045 10.316 1.00 96.06 84 THR A CA 1
ATOM 677 C C . THR A 1 84 ? 8.278 0.221 9.464 1.00 96.06 84 THR A C 1
ATOM 679 O O . THR A 1 84 ? 7.801 1.286 9.867 1.00 96.06 84 THR A O 1
ATOM 682 N N . ILE A 1 85 ? 8.841 0.107 8.262 1.00 96.62 85 ILE A N 1
ATOM 683 C CA . ILE A 1 85 ? 8.929 1.223 7.319 1.00 96.62 85 ILE A CA 1
ATOM 684 C C . ILE A 1 85 ? 7.603 1.338 6.573 1.00 96.62 85 ILE A C 1
ATOM 686 O O . ILE A 1 85 ? 7.148 0.365 5.977 1.00 96.62 85 ILE A O 1
ATOM 690 N N . VAL A 1 86 ? 7.015 2.534 6.547 1.00 97.25 86 VAL A N 1
ATOM 691 C CA . VAL A 1 86 ? 5.850 2.819 5.704 1.00 97.25 86 VAL A CA 1
ATOM 692 C C . VAL A 1 86 ? 6.246 3.789 4.598 1.00 97.25 86 VAL A C 1
ATOM 694 O O . VAL A 1 86 ? 6.759 4.877 4.865 1.00 97.25 86 VAL A O 1
ATOM 697 N N . LEU A 1 87 ? 6.033 3.372 3.354 1.00 97.12 87 LEU A N 1
ATOM 698 C CA . LEU A 1 87 ? 6.292 4.153 2.153 1.00 97.12 87 LEU A CA 1
ATOM 699 C C . LEU A 1 87 ? 4.968 4.595 1.523 1.00 97.12 87 LEU A C 1
ATOM 701 O O . LEU A 1 87 ? 4.053 3.793 1.353 1.00 97.12 87 LEU A O 1
ATOM 705 N N . ALA A 1 88 ? 4.898 5.858 1.133 1.00 95.19 88 ALA A N 1
ATOM 706 C CA . ALA A 1 88 ? 3.919 6.406 0.216 1.00 95.19 88 ALA A CA 1
ATOM 707 C C . ALA A 1 88 ? 4.502 6.433 -1.205 1.00 95.19 88 ALA A C 1
ATOM 709 O O . ALA A 1 88 ? 5.687 6.720 -1.398 1.00 95.19 88 ALA A O 1
ATOM 710 N N . ASP A 1 89 ? 3.673 6.143 -2.204 1.00 91.12 89 ASP A N 1
ATOM 711 C CA . ASP A 1 89 ? 4.036 6.333 -3.610 1.00 91.12 89 ASP A CA 1
ATOM 712 C C . ASP A 1 89 ? 4.195 7.827 -3.968 1.00 91.12 89 ASP A C 1
ATOM 714 O O . ASP A 1 89 ? 3.969 8.705 -3.135 1.00 91.12 89 ASP A O 1
ATOM 718 N N . GLN A 1 90 ? 4.600 8.145 -5.196 1.00 86.69 90 GLN A N 1
ATOM 719 C CA . GLN A 1 90 ? 4.580 9.525 -5.682 1.00 86.69 90 GLN A CA 1
ATOM 720 C C . GLN A 1 90 ? 3.144 10.002 -5.910 1.00 86.69 90 GLN A C 1
ATOM 722 O O . GLN A 1 90 ? 2.284 9.247 -6.361 1.00 86.69 90 GLN A O 1
ATOM 727 N N . ALA A 1 91 ? 2.895 11.280 -5.628 1.00 80.44 91 ALA A N 1
ATOM 728 C CA . ALA A 1 91 ? 1.653 11.924 -6.026 1.00 80.44 91 ALA A CA 1
ATOM 729 C C . ALA A 1 91 ? 1.725 12.329 -7.515 1.00 80.44 91 ALA A C 1
ATOM 731 O O . ALA A 1 91 ? 2.569 13.135 -7.912 1.00 80.44 91 ALA A O 1
ATOM 732 N N . TYR A 1 92 ? 0.821 11.796 -8.330 1.00 68.69 92 TYR A N 1
ATOM 733 C CA . TYR A 1 92 ? 0.587 12.098 -9.738 1.00 68.69 92 TYR A CA 1
ATOM 734 C C . TYR A 1 92 ? -0.592 13.071 -9.916 1.00 68.69 92 TYR A C 1
ATOM 736 O O . TYR A 1 92 ? -1.546 12.818 -10.647 1.00 68.69 92 TYR A O 1
ATOM 744 N N . GLY A 1 93 ? -0.512 14.243 -9.290 1.00 65.38 93 GLY A N 1
ATOM 745 C CA . GLY A 1 93 ? -1.488 15.313 -9.491 1.00 65.38 93 GLY A CA 1
ATOM 746 C C . GLY A 1 93 ? -1.691 16.167 -8.251 1.00 65.38 93 GLY A C 1
ATOM 747 O O . GLY A 1 93 ? -1.523 15.712 -7.125 1.00 65.38 93 GLY A O 1
ATOM 748 N N . ALA A 1 94 ? -2.064 17.434 -8.444 1.00 56.31 94 ALA A N 1
ATOM 749 C CA . ALA A 1 94 ? -2.425 18.293 -7.323 1.00 56.31 94 ALA A CA 1
ATOM 750 C C . ALA A 1 94 ? -3.781 17.844 -6.752 1.00 56.31 94 ALA A C 1
ATOM 752 O O . ALA A 1 94 ? -4.823 18.027 -7.389 1.00 56.31 94 ALA A O 1
ATOM 753 N N . GLY A 1 95 ? -3.773 17.257 -5.555 1.00 61.12 95 GLY A N 1
ATOM 754 C CA . GLY A 1 95 ? -4.987 17.038 -4.778 1.00 61.12 95 GLY A CA 1
ATOM 755 C C . GLY A 1 95 ? -5.660 18.370 -4.419 1.00 61.12 95 GLY A C 1
ATOM 756 O O . GLY A 1 95 ? -4.999 19.344 -4.067 1.00 61.12 95 GLY A O 1
ATOM 757 N N . GLY A 1 96 ? -6.993 18.422 -4.497 1.00 66.75 96 GLY A N 1
ATOM 758 C CA . GLY A 1 96 ? -7.804 19.579 -4.080 1.00 66.75 96 GLY A CA 1
ATOM 759 C C . GLY A 1 96 ? -8.236 19.537 -2.609 1.00 66.75 96 GLY A C 1
ATOM 760 O O . GLY A 1 96 ? -9.159 20.245 -2.215 1.00 66.75 96 GLY A O 1
ATOM 761 N N . PHE A 1 97 ? -7.626 18.663 -1.809 1.00 74.12 97 PHE A N 1
ATOM 762 C CA . PHE A 1 97 ? -8.050 18.354 -0.447 1.00 74.12 97 PHE A CA 1
ATOM 763 C C . PHE A 1 97 ? -7.029 18.842 0.580 1.00 74.12 97 PHE A C 1
ATOM 765 O O . PHE A 1 97 ? -5.867 19.074 0.258 1.00 74.12 97 PHE A O 1
ATOM 772 N N . LYS A 1 98 ? -7.452 18.947 1.847 1.00 81.94 98 LYS A N 1
ATOM 773 C CA . LYS A 1 98 ? -6.529 19.202 2.959 1.00 81.94 98 LYS A CA 1
ATOM 774 C C . LYS A 1 98 ? -5.437 18.115 2.968 1.00 81.94 98 LYS A C 1
ATOM 776 O O . LYS A 1 98 ? -5.819 16.936 2.977 1.00 81.94 98 LYS A O 1
ATOM 781 N N . PRO A 1 99 ? -4.143 18.483 2.958 1.00 87.19 99 PRO A N 1
ATOM 782 C CA . PRO A 1 99 ? -3.054 17.517 2.980 1.00 87.19 99 PRO A CA 1
ATOM 783 C C . PRO A 1 99 ? -3.061 16.638 4.232 1.00 87.19 99 PRO A C 1
ATOM 785 O O . PRO A 1 99 ? -3.533 17.067 5.293 1.00 87.19 99 PRO A O 1
ATOM 788 N N . ALA A 1 100 ? -2.529 15.425 4.108 1.00 90.12 100 ALA A N 1
ATOM 789 C CA . ALA A 1 100 ? -2.200 14.582 5.246 1.00 90.12 100 ALA A CA 1
ATOM 790 C C . ALA A 1 100 ? -1.144 15.273 6.131 1.00 90.12 100 ALA A C 1
ATOM 792 O O . ALA A 1 100 ? -0.283 15.983 5.612 1.00 90.12 100 ALA A O 1
ATOM 793 N N . PRO A 1 101 ? -1.177 15.081 7.461 1.00 93.19 101 PRO A N 1
ATOM 794 C CA . PRO A 1 101 ? -0.275 15.764 8.390 1.00 93.19 101 PRO A CA 1
ATOM 795 C C . PRO A 1 101 ? 1.138 15.157 8.436 1.00 93.19 101 PRO A C 1
ATOM 797 O O . PRO A 1 101 ? 1.922 15.516 9.308 1.00 93.19 101 PRO A O 1
ATOM 800 N N . TYR A 1 102 ? 1.447 14.229 7.532 1.00 93.94 102 TYR A N 1
ATOM 801 C CA . TYR A 1 102 ? 2.677 13.452 7.539 1.00 93.94 102 TYR A CA 1
ATOM 802 C C . TYR A 1 102 ? 3.890 14.238 7.052 1.00 93.94 102 TYR A C 1
ATO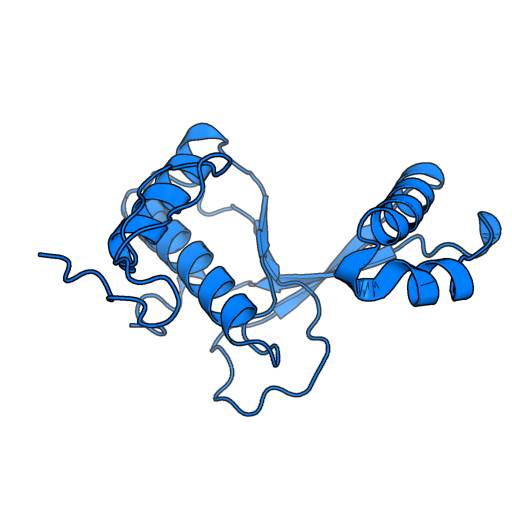M 804 O O . TYR A 1 102 ? 3.809 15.040 6.117 1.00 93.94 102 TYR A O 1
ATOM 812 N N . HIS A 1 103 ? 5.041 13.907 7.624 1.00 95.06 103 HIS A N 1
ATOM 813 C CA . HIS A 1 103 ? 6.340 14.277 7.089 1.00 95.06 103 HIS A CA 1
ATOM 814 C C . HIS A 1 103 ? 6.896 13.150 6.219 1.00 95.06 103 HIS A C 1
ATOM 816 O O . HIS A 1 103 ? 6.760 11.960 6.520 1.00 95.06 103 HIS A O 1
ATOM 822 N N . TYR A 1 104 ? 7.563 13.546 5.136 1.00 95.31 104 TYR A N 1
ATOM 823 C CA . TYR A 1 104 ? 8.052 12.623 4.123 1.00 95.31 104 TYR A CA 1
ATOM 824 C C . TYR A 1 104 ? 9.551 12.782 3.890 1.00 95.31 104 TYR A C 1
ATOM 826 O O . TYR A 1 104 ? 10.051 13.892 3.698 1.00 95.31 104 TYR A O 1
ATOM 834 N N . GLU A 1 105 ? 10.249 11.656 3.802 1.00 96.38 105 GLU A N 1
ATOM 835 C CA . GLU A 1 105 ? 11.632 11.581 3.334 1.00 96.38 105 GLU A CA 1
ATOM 836 C C . GLU A 1 105 ? 11.700 10.832 2.004 1.00 96.38 105 GLU A C 1
ATOM 838 O O . GLU A 1 105 ? 11.048 9.802 1.827 1.00 96.38 105 GLU A O 1
ATOM 843 N N . LYS A 1 106 ? 12.508 11.321 1.055 1.00 96.12 106 LYS A N 1
ATOM 844 C CA . LYS A 1 106 ? 12.734 10.596 -0.202 1.00 96.12 106 LYS A CA 1
ATOM 845 C C . LYS A 1 106 ? 13.396 9.253 0.083 1.00 96.12 106 LYS A C 1
ATOM 847 O O . LYS A 1 106 ? 14.402 9.186 0.784 1.00 96.12 106 LYS A O 1
ATOM 852 N N . TYR A 1 107 ? 12.864 8.211 -0.535 1.00 95.50 107 TYR A N 1
ATOM 853 C CA . TYR A 1 107 ? 13.329 6.844 -0.403 1.00 95.50 107 TYR A CA 1
ATOM 854 C C . TYR A 1 107 ? 13.567 6.251 -1.801 1.00 95.50 107 TYR A C 1
ATOM 856 O O . TYR A 1 107 ? 12.625 5.750 -2.420 1.00 95.50 107 TYR A O 1
ATOM 864 N N . PRO A 1 108 ? 14.795 6.357 -2.343 1.00 95.00 108 PRO A N 1
ATOM 865 C CA . PRO A 1 108 ? 15.122 5.789 -3.643 1.00 95.00 108 PRO A CA 1
ATOM 866 C C . PRO A 1 108 ? 15.240 4.263 -3.552 1.00 95.00 108 PRO A C 1
ATOM 868 O O . PRO A 1 108 ? 15.974 3.721 -2.725 1.00 95.00 108 PRO A O 1
ATOM 871 N N . VAL A 1 109 ? 14.529 3.575 -4.436 1.00 92.50 109 VAL A N 1
ATOM 872 C CA . VAL A 1 109 ? 14.600 2.134 -4.665 1.00 92.50 109 VAL A CA 1
ATOM 873 C C . VAL A 1 109 ? 15.314 1.909 -5.988 1.00 92.50 109 VAL A C 1
ATOM 875 O O . VAL A 1 109 ? 14.851 2.338 -7.043 1.00 92.50 109 VAL A O 1
ATOM 878 N N . TYR A 1 110 ? 16.457 1.233 -5.934 1.00 95.69 110 TYR A N 1
ATOM 879 C CA . TYR A 1 110 ? 17.245 0.925 -7.122 1.00 95.69 110 TYR A CA 1
ATOM 880 C C . TYR A 1 110 ? 16.801 -0.399 -7.738 1.00 95.69 110 TYR A C 1
ATOM 882 O O . TYR A 1 110 ? 16.628 -1.400 -7.041 1.00 95.69 110 TYR A O 1
ATOM 890 N N . LEU A 1 111 ? 16.652 -0.405 -9.058 1.00 95.88 111 LEU A N 1
ATOM 891 C CA . LEU A 1 111 ? 16.191 -1.548 -9.832 1.00 95.88 111 LEU A CA 1
ATOM 892 C C . LEU A 1 111 ? 17.319 -2.118 -10.684 1.00 95.88 111 LEU A C 1
ATOM 894 O O . LEU A 1 111 ? 18.088 -1.383 -11.309 1.00 95.88 111 LEU A O 1
ATOM 898 N N . SER A 1 112 ? 17.369 -3.447 -10.775 1.00 97.31 112 SER A N 1
ATOM 899 C CA . SER A 1 112 ? 18.223 -4.109 -11.757 1.00 97.31 112 SER A CA 1
ATOM 900 C C . SER A 1 112 ? 17.735 -3.866 -13.192 1.00 97.31 112 SER A C 1
ATOM 902 O O . SER A 1 112 ? 16.628 -3.368 -13.438 1.00 97.31 112 SER A O 1
ATOM 904 N N . GLY A 1 113 ? 18.581 -4.280 -14.140 1.00 96.62 113 GLY A N 1
ATOM 905 C CA . GLY A 1 113 ? 18.263 -4.487 -15.552 1.00 96.62 113 GLY A CA 1
ATOM 906 C C . GLY A 1 113 ? 16.859 -5.046 -15.779 1.00 96.62 113 GLY A C 1
ATOM 907 O O . GLY A 1 113 ? 15.982 -4.444 -16.403 1.00 96.62 113 GLY A O 1
ATOM 908 N N . GLU A 1 114 ? 16.706 -6.224 -15.207 1.00 96.69 114 GLU A N 1
ATOM 909 C CA . GLU A 1 114 ? 15.622 -7.171 -15.363 1.00 96.69 114 GLU A CA 1
ATOM 910 C C . GLU A 1 114 ? 14.381 -6.713 -14.600 1.00 96.69 114 GLU A C 1
ATOM 912 O O . GLU A 1 114 ? 13.285 -6.772 -15.145 1.00 96.69 114 GLU A O 1
ATOM 917 N N . ALA A 1 115 ? 14.541 -6.188 -13.380 1.00 96.56 115 ALA A N 1
ATOM 918 C CA . ALA A 1 115 ? 13.420 -5.685 -12.589 1.00 96.56 115 ALA A CA 1
ATOM 919 C C . ALA A 1 115 ? 12.702 -4.519 -13.290 1.00 96.56 115 ALA A C 1
ATOM 921 O O . ALA A 1 115 ? 11.474 -4.505 -13.356 1.00 96.56 115 ALA A O 1
ATOM 922 N N . ALA A 1 116 ? 13.450 -3.575 -13.876 1.00 95.94 116 ALA A N 1
ATOM 923 C CA . ALA A 1 116 ? 12.834 -2.477 -14.621 1.00 95.94 116 ALA A CA 1
ATOM 924 C C . ALA A 1 116 ? 12.169 -2.954 -15.925 1.00 95.94 116 ALA A C 1
ATOM 926 O O . ALA A 1 116 ? 11.144 -2.408 -16.328 1.00 95.94 116 ALA A O 1
ATOM 927 N N . ALA A 1 117 ? 12.730 -3.981 -16.578 1.00 95.00 117 ALA A N 1
ATOM 928 C CA . ALA A 1 117 ? 12.138 -4.561 -17.782 1.00 95.00 117 ALA A CA 1
ATOM 929 C C . ALA A 1 117 ? 10.810 -5.257 -17.456 1.00 95.00 117 ALA A C 1
ATOM 931 O O . ALA A 1 117 ? 9.798 -4.964 -18.089 1.00 95.00 117 ALA A O 1
ATOM 932 N N . LEU A 1 118 ? 10.790 -6.075 -16.397 1.00 95.38 118 LEU A N 1
ATOM 933 C CA . LEU A 1 118 ? 9.573 -6.705 -15.884 1.00 95.38 118 LEU A CA 1
ATOM 934 C C . LEU A 1 118 ? 8.523 -5.662 -15.496 1.00 95.38 118 LEU A C 1
ATOM 936 O O . LEU A 1 118 ? 7.354 -5.828 -15.826 1.00 95.38 118 LEU A O 1
ATOM 940 N N . LYS A 1 119 ? 8.916 -4.557 -14.850 1.00 93.06 119 LYS A N 1
ATOM 941 C CA . LYS A 1 119 ? 7.980 -3.472 -14.531 1.00 93.06 119 LYS A CA 1
ATOM 942 C C . LYS A 1 119 ? 7.327 -2.884 -15.789 1.00 93.06 119 LYS A C 1
ATOM 944 O O . LYS A 1 119 ? 6.111 -2.710 -15.805 1.00 93.06 119 LYS A O 1
ATOM 949 N N . GLN A 1 120 ? 8.105 -2.598 -16.836 1.00 92.00 120 GLN A N 1
ATOM 950 C CA . GLN A 1 120 ? 7.559 -2.091 -18.102 1.0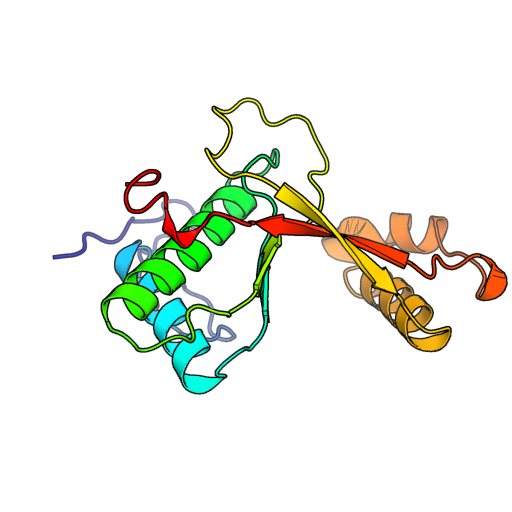0 92.00 120 GLN A CA 1
ATOM 951 C C . GLN A 1 120 ? 6.599 -3.101 -18.750 1.00 92.00 120 GLN A C 1
ATOM 953 O O . GLN A 1 120 ? 5.538 -2.718 -19.237 1.00 92.00 120 GLN A O 1
ATOM 958 N N . GLU A 1 121 ? 6.948 -4.389 -18.740 1.00 90.69 121 GLU A N 1
ATOM 959 C CA . GLU A 1 121 ? 6.075 -5.449 -19.255 1.00 90.69 121 GLU A CA 1
ATOM 960 C C . GLU A 1 121 ? 4.759 -5.543 -18.473 1.00 90.69 121 GLU A C 1
ATOM 962 O O . GLU A 1 121 ? 3.704 -5.726 -19.079 1.00 90.69 121 GLU A O 1
ATOM 967 N N . MET A 1 122 ? 4.800 -5.358 -17.150 1.00 89.56 122 MET A N 1
ATOM 968 C CA . MET A 1 122 ? 3.600 -5.370 -16.310 1.00 89.56 122 MET A CA 1
ATOM 969 C C . MET A 1 122 ? 2.627 -4.243 -16.662 1.00 89.56 122 MET A C 1
ATOM 971 O O . MET A 1 122 ? 1.426 -4.494 -16.643 1.00 89.56 122 MET A O 1
ATOM 975 N N . GLY A 1 123 ? 3.106 -3.050 -17.040 1.00 84.94 123 GLY A N 1
ATOM 976 C CA . GLY A 1 123 ? 2.235 -1.962 -17.518 1.00 84.94 123 GLY A CA 1
ATOM 977 C C . GLY A 1 123 ? 1.382 -2.401 -18.711 1.00 84.94 123 GLY A C 1
ATOM 978 O O . GLY A 1 123 ? 0.152 -2.359 -18.670 1.00 84.94 123 GLY A O 1
ATOM 979 N N . TRP A 1 124 ? 2.025 -3.018 -19.708 1.00 83.19 124 TRP A N 1
ATOM 980 C CA . TRP A 1 124 ? 1.338 -3.542 -20.889 1.00 83.19 124 TRP A CA 1
ATOM 981 C C . TRP A 1 124 ? 0.270 -4.603 -20.573 1.00 83.19 124 TRP A C 1
ATOM 983 O O . TRP A 1 124 ? -0.713 -4.711 -21.305 1.00 83.19 124 TRP A O 1
ATOM 993 N N . ILE A 1 125 ? 0.419 -5.384 -19.496 1.00 87.00 125 ILE A N 1
ATOM 994 C CA . ILE A 1 125 ? -0.577 -6.398 -19.105 1.00 87.00 125 ILE A CA 1
ATOM 995 C C . ILE A 1 125 ? -1.903 -5.744 -18.684 1.00 87.00 125 ILE A C 1
ATOM 997 O O . ILE A 1 125 ? -2.970 -6.305 -18.947 1.00 87.00 125 ILE A O 1
ATOM 1001 N N . TYR A 1 126 ? -1.880 -4.535 -18.115 1.00 86.69 126 TYR A N 1
ATOM 1002 C CA . TYR A 1 126 ? -3.082 -3.782 -17.739 1.00 86.69 126 TYR A CA 1
ATOM 1003 C C . TYR A 1 126 ? -3.713 -3.056 -18.940 1.00 86.69 126 TYR A C 1
ATOM 1005 O O . TYR A 1 126 ? -4.047 -1.873 -18.877 1.00 86.69 126 TYR A O 1
ATOM 1013 N N . GLN A 1 127 ? -3.956 -3.791 -20.034 1.00 86.56 127 GLN A N 1
ATOM 1014 C CA . GLN A 1 127 ? -4.414 -3.236 -21.316 1.00 86.56 127 GLN A CA 1
ATOM 1015 C C . GLN A 1 127 ? -5.679 -2.374 -21.220 1.00 86.56 127 GLN A C 1
ATOM 1017 O O . GLN A 1 127 ? -5.836 -1.429 -21.988 1.00 86.56 127 GLN A O 1
ATOM 1022 N N . SER A 1 128 ? -6.574 -2.694 -20.281 1.00 88.94 128 SER A N 1
ATOM 1023 C CA . SER A 1 128 ? -7.825 -1.951 -20.072 1.00 88.94 128 SER A CA 1
ATOM 1024 C C . SER A 1 128 ? -7.642 -0.540 -19.504 1.00 88.94 128 SER A C 1
ATOM 1026 O O . SER A 1 128 ? -8.577 0.250 -19.597 1.00 88.94 128 SER A O 1
ATOM 1028 N N . GLN A 1 129 ? -6.489 -0.247 -18.897 1.00 84.69 129 GLN A N 1
ATOM 1029 C CA . GLN A 1 129 ? -6.185 1.059 -18.317 1.00 84.69 129 GLN A CA 1
ATOM 1030 C C . GLN A 1 129 ? -5.407 1.894 -19.330 1.00 84.69 129 GLN A C 1
ATOM 1032 O O . GLN A 1 129 ? -5.948 2.839 -19.895 1.00 84.69 129 GLN A O 1
ATOM 1037 N N . ASP A 1 130 ? -4.184 1.459 -19.637 1.00 83.88 130 ASP A N 1
ATOM 1038 C CA . ASP A 1 130 ? -3.216 2.278 -20.368 1.00 83.88 130 ASP A CA 1
ATOM 1039 C C . ASP A 1 130 ? -2.528 1.527 -21.511 1.00 83.88 130 ASP A C 1
ATOM 1041 O O . ASP A 1 130 ? -1.611 2.065 -22.118 1.00 83.88 130 ASP A O 1
ATOM 1045 N N . GLY A 1 131 ? -2.981 0.316 -21.868 1.00 79.44 131 GLY A N 1
ATOM 1046 C CA . GLY A 1 131 ? -2.278 -0.588 -22.792 1.00 79.44 131 GLY A CA 1
ATOM 1047 C C . GLY A 1 131 ? -1.656 0.110 -24.003 1.00 79.44 131 GLY A C 1
ATOM 1048 O O . GLY A 1 131 ? -0.439 0.131 -24.152 1.00 79.44 131 GLY A O 1
ATOM 1049 N N . ASN A 1 132 ? -2.471 0.757 -24.839 1.00 82.88 132 ASN A N 1
ATOM 1050 C CA . ASN A 1 132 ? -1.979 1.443 -26.042 1.00 82.88 132 ASN A CA 1
ATOM 1051 C C . ASN A 1 132 ? -0.971 2.571 -25.742 1.00 82.88 132 ASN A C 1
ATOM 1053 O O . ASN A 1 132 ? -0.072 2.813 -26.547 1.00 82.88 132 ASN A O 1
ATOM 1057 N N . ILE A 1 133 ? -1.123 3.267 -24.611 1.00 85.12 133 ILE A N 1
ATOM 1058 C CA . ILE A 1 133 ? -0.186 4.305 -24.163 1.00 85.12 133 ILE A CA 1
ATOM 1059 C C . ILE A 1 133 ? 1.132 3.643 -23.756 1.00 85.12 133 ILE A C 1
ATOM 1061 O O . ILE A 1 133 ? 2.185 4.042 -24.248 1.00 85.12 133 ILE A O 1
ATOM 1065 N N . ASP A 1 134 ? 1.076 2.592 -22.941 1.00 85.44 134 ASP A N 1
ATOM 1066 C CA . ASP A 1 134 ? 2.254 1.870 -22.460 1.00 85.44 134 ASP A CA 1
ATOM 1067 C C . ASP A 1 134 ? 3.052 1.234 -23.598 1.00 85.44 134 ASP A C 1
ATOM 1069 O O . ASP A 1 134 ? 4.281 1.278 -23.587 1.00 85.44 134 ASP A O 1
ATOM 1073 N N . GLU A 1 135 ? 2.389 0.704 -24.630 1.00 83.81 135 GLU A N 1
ATOM 1074 C CA . GLU A 1 135 ? 3.079 0.232 -25.832 1.00 83.81 135 GLU A CA 1
ATOM 1075 C C . GLU A 1 135 ? 3.743 1.349 -26.624 1.00 83.81 135 GLU A C 1
ATOM 1077 O O . GLU A 1 135 ? 4.888 1.180 -27.047 1.00 83.81 135 GLU A O 1
ATOM 1082 N N . GLY A 1 136 ? 3.074 2.492 -26.779 1.00 86.25 136 GLY A N 1
ATOM 1083 C CA . GLY A 1 136 ? 3.663 3.664 -27.424 1.00 86.25 136 GLY A CA 1
ATOM 1084 C C . GLY A 1 136 ? 4.842 4.260 -26.645 1.00 86.25 136 GLY A C 1
ATOM 1085 O O . GLY A 1 136 ? 5.711 4.890 -27.244 1.00 86.25 136 GLY A O 1
ATOM 1086 N N . MET A 1 137 ? 4.894 4.037 -25.330 1.00 88.50 137 MET A N 1
ATOM 1087 C CA . MET A 1 137 ? 5.910 4.569 -24.417 1.00 88.50 137 MET A CA 1
ATOM 1088 C C . MET A 1 137 ? 7.011 3.558 -24.054 1.00 88.50 137 MET A C 1
ATOM 1090 O O . MET A 1 137 ? 7.870 3.872 -23.221 1.00 88.50 137 MET A O 1
ATOM 1094 N N . LYS A 1 138 ? 7.024 2.367 -24.678 1.00 90.06 138 LYS A N 1
ATOM 1095 C CA . LYS A 1 138 ? 8.054 1.336 -24.465 1.00 90.06 138 LYS A CA 1
ATOM 1096 C C . LYS A 1 138 ? 9.451 1.908 -24.707 1.00 90.06 138 LYS A C 1
ATOM 1098 O O . LYS A 1 138 ? 9.759 2.431 -25.776 1.00 90.06 138 LYS A O 1
ATOM 1103 N N . ARG A 1 139 ? 10.322 1.737 -23.719 1.00 93.44 139 ARG A N 1
ATOM 1104 C CA . ARG A 1 139 ? 11.740 2.094 -23.785 1.00 93.44 139 ARG A CA 1
ATOM 1105 C C . ARG A 1 139 ? 12.588 0.870 -24.081 1.00 93.44 139 ARG A C 1
ATOM 1107 O O . ARG A 1 139 ? 12.221 -0.258 -23.731 1.00 93.44 139 ARG A O 1
ATOM 1114 N N . THR A 1 140 ? 13.747 1.087 -24.698 1.00 95.19 140 THR A N 1
ATOM 1115 C CA . THR A 1 140 ? 14.747 0.025 -24.837 1.00 95.19 140 THR A CA 1
ATOM 1116 C C . THR A 1 140 ? 15.348 -0.320 -23.476 1.00 95.19 140 THR A C 1
ATOM 1118 O O . THR A 1 140 ? 15.327 0.486 -22.546 1.00 95.19 140 THR A O 1
ATOM 1121 N N . PHE A 1 141 ? 15.951 -1.505 -23.356 1.00 95.38 141 PHE A N 1
ATOM 1122 C CA . PHE A 1 141 ? 16.569 -1.946 -22.103 1.00 95.38 141 PHE A CA 1
ATOM 1123 C C . PHE A 1 141 ? 17.594 -0.941 -21.547 1.00 95.38 141 PHE A C 1
ATOM 1125 O O . PHE A 1 141 ? 17.681 -0.753 -20.337 1.00 95.38 141 PHE A O 1
ATOM 1132 N N . ALA A 1 142 ? 18.354 -0.267 -22.413 1.00 95.50 142 ALA A N 1
ATOM 1133 C CA . ALA A 1 142 ? 19.346 0.722 -21.994 1.00 95.50 142 ALA A CA 1
ATOM 1134 C C . ALA A 1 142 ? 18.723 2.019 -21.439 1.00 95.50 142 ALA A C 1
ATOM 1136 O O . ALA A 1 142 ? 19.359 2.710 -20.650 1.00 95.50 142 ALA A O 1
ATOM 1137 N N . GLU A 1 143 ? 17.488 2.336 -21.827 1.00 95.50 143 GLU A N 1
ATOM 1138 C CA . GLU A 1 143 ? 16.777 3.575 -21.474 1.00 95.50 143 GLU A CA 1
ATOM 1139 C C . GLU A 1 143 ? 15.831 3.410 -20.275 1.00 95.50 143 GLU A C 1
ATOM 1141 O O . GLU A 1 143 ? 15.220 4.382 -19.812 1.00 95.50 143 GLU A O 1
ATOM 1146 N N . LEU A 1 144 ? 15.674 2.180 -19.776 1.00 95.56 144 LEU A N 1
ATOM 1147 C CA . LEU A 1 144 ? 14.840 1.899 -18.615 1.00 95.56 144 LEU A CA 1
ATOM 1148 C C . LEU A 1 144 ? 15.408 2.583 -17.360 1.00 95.56 144 LEU A C 1
ATOM 1150 O O . LEU A 1 144 ? 16.605 2.440 -17.079 1.00 95.56 144 LEU A O 1
ATOM 1154 N N . PRO A 1 145 ? 14.568 3.288 -16.576 1.00 93.94 145 PRO A N 1
ATOM 1155 C CA . PRO A 1 145 ? 15.000 3.883 -15.319 1.00 93.94 145 PRO A CA 1
ATOM 1156 C C . PRO A 1 145 ? 15.464 2.795 -14.342 1.00 93.94 145 PRO A C 1
ATOM 1158 O O . PRO A 1 145 ? 14.899 1.704 -14.278 1.00 93.94 145 PRO A O 1
ATOM 1161 N N . ARG A 1 146 ? 16.524 3.099 -13.587 1.00 95.06 146 ARG A N 1
ATOM 1162 C CA . ARG A 1 146 ? 17.138 2.193 -12.596 1.00 95.06 146 ARG A CA 1
ATOM 1163 C C . ARG A 1 146 ? 16.888 2.625 -11.158 1.00 95.06 146 ARG A C 1
ATOM 1165 O O . ARG A 1 146 ? 17.462 2.057 -10.237 1.00 95.06 146 ARG A O 1
ATOM 1172 N N . GLU A 1 147 ? 16.052 3.634 -10.981 1.00 95.38 147 GLU A N 1
ATOM 1173 C CA . GLU A 1 147 ? 15.732 4.234 -9.698 1.00 95.38 147 GLU A CA 1
ATOM 1174 C C . GLU A 1 147 ? 14.264 4.647 -9.698 1.00 95.38 147 GLU A C 1
ATOM 1176 O O . GLU A 1 147 ? 13.778 5.240 -10.665 1.00 95.38 147 GLU A O 1
ATOM 1181 N N . GLU A 1 148 ? 13.583 4.349 -8.598 1.00 92.19 148 GLU A N 1
ATOM 1182 C CA . GLU A 1 148 ? 12.226 4.791 -8.312 1.00 92.19 148 GLU A CA 1
ATOM 1183 C C . GLU A 1 148 ? 12.200 5.470 -6.960 1.00 92.19 148 GLU A C 1
ATOM 1185 O O . GLU A 1 148 ? 12.712 4.944 -5.976 1.00 92.19 148 GLU A O 1
ATOM 1190 N N . VAL A 1 149 ? 11.614 6.658 -6.902 1.00 93.88 149 VAL A N 1
ATOM 1191 C CA . VAL A 1 149 ? 11.518 7.397 -5.647 1.00 93.88 149 VAL A CA 1
ATOM 1192 C C . VAL A 1 149 ? 10.165 7.112 -5.022 1.00 93.88 149 VAL A C 1
ATOM 1194 O O . VAL A 1 149 ? 9.140 7.438 -5.612 1.00 93.88 149 VAL A O 1
ATOM 1197 N N . HIS A 1 150 ? 10.180 6.564 -3.816 1.00 95.12 150 HIS A N 1
ATOM 1198 C CA . HIS A 1 150 ? 9.040 6.567 -2.908 1.00 95.12 150 HIS A CA 1
ATOM 1199 C C . HIS A 1 150 ? 9.274 7.591 -1.795 1.00 95.12 150 HIS A C 1
ATOM 1201 O O . HIS A 1 150 ? 10.351 8.183 -1.681 1.00 95.12 150 HIS A O 1
ATOM 1207 N N . TYR A 1 151 ? 8.270 7.799 -0.955 1.00 95.88 151 TYR A N 1
ATOM 1208 C CA . TYR A 1 151 ? 8.338 8.708 0.177 1.00 95.88 151 TYR A CA 1
ATOM 1209 C C . TYR A 1 151 ? 8.123 7.940 1.469 1.00 95.88 151 TYR A C 1
ATOM 1211 O O . TYR A 1 151 ? 7.034 7.448 1.736 1.00 95.88 151 TYR A O 1
ATOM 1219 N N . ARG A 1 152 ? 9.150 7.834 2.305 1.00 96.81 152 ARG A N 1
ATOM 1220 C CA . ARG A 1 152 ? 8.989 7.281 3.646 1.00 96.81 152 ARG A CA 1
ATOM 1221 C C . ARG A 1 152 ? 8.165 8.247 4.485 1.00 96.81 152 ARG A C 1
ATOM 1223 O O . ARG A 1 152 ? 8.568 9.396 4.635 1.00 96.81 152 ARG A O 1
ATOM 1230 N N . ILE A 1 153 ? 7.071 7.766 5.067 1.00 96.69 153 ILE A N 1
ATOM 1231 C CA . ILE A 1 153 ? 6.342 8.500 6.101 1.00 96.69 153 ILE A CA 1
ATOM 1232 C C . ILE A 1 153 ? 7.106 8.309 7.412 1.00 96.69 153 ILE A C 1
ATOM 1234 O O . ILE A 1 153 ? 7.240 7.179 7.888 1.00 96.69 153 ILE A O 1
ATOM 1238 N N . VAL A 1 154 ? 7.660 9.385 7.969 1.00 96.62 154 VAL A N 1
ATOM 1239 C CA . VAL A 1 154 ? 8.576 9.287 9.123 1.00 96.62 154 VAL A CA 1
ATOM 1240 C C . VAL A 1 154 ? 7.874 9.335 10.475 1.00 96.62 154 VAL A C 1
ATOM 1242 O O . VAL A 1 154 ? 8.438 8.877 11.462 1.00 96.62 154 VAL A O 1
ATOM 1245 N N . ASP A 1 155 ? 6.652 9.851 10.505 1.00 95.38 155 ASP A N 1
ATOM 1246 C CA . ASP A 1 155 ? 5.907 10.191 11.715 1.00 95.38 155 ASP A CA 1
ATOM 1247 C C . ASP A 1 155 ? 4.494 9.590 11.719 1.00 95.38 155 ASP A C 1
ATOM 1249 O O . ASP A 1 155 ? 3.604 10.069 12.418 1.00 95.38 155 ASP A O 1
ATOM 1253 N N . TRP A 1 156 ? 4.253 8.515 10.957 1.00 93.69 156 TRP A N 1
ATOM 1254 C CA . TRP A 1 156 ? 2.923 7.896 10.878 1.00 93.69 156 TRP A CA 1
ATOM 1255 C C . TRP A 1 156 ? 2.401 7.440 12.248 1.00 93.69 156 TRP A C 1
ATOM 1257 O O . TRP A 1 156 ? 1.187 7.392 12.452 1.00 93.69 156 TRP A O 1
ATOM 1267 N N . GLN A 1 157 ? 3.293 7.121 13.190 1.00 94.38 157 GLN A N 1
ATOM 1268 C CA . GLN A 1 157 ? 2.941 6.735 14.556 1.00 94.38 157 GLN A CA 1
ATOM 1269 C C . GLN A 1 157 ? 2.367 7.899 15.384 1.00 94.38 157 GLN A C 1
ATOM 1271 O O . GLN A 1 157 ? 1.646 7.651 16.345 1.00 94.38 157 GLN A O 1
ATOM 1276 N N . GLU A 1 158 ? 2.682 9.153 15.044 1.00 93.56 158 GLU A N 1
ATOM 1277 C CA . GLU A 1 158 ? 2.373 10.334 15.868 1.00 93.56 158 GLU A CA 1
ATOM 1278 C C . GLU A 1 158 ? 0.984 10.921 15.594 1.00 93.56 158 GLU A C 1
ATOM 1280 O O . GLU A 1 158 ? 0.453 11.689 16.394 1.00 93.56 158 GLU A O 1
ATOM 1285 N N . HIS A 1 159 ? 0.368 10.533 14.477 1.00 89.44 159 HIS A N 1
ATOM 1286 C CA . HIS A 1 159 ? -0.901 11.087 14.012 1.00 89.44 159 HIS A CA 1
ATOM 1287 C C . HIS A 1 159 ? -2.051 10.100 14.197 1.00 89.44 159 HIS A C 1
ATOM 1289 O O . HIS A 1 159 ? -2.807 9.867 13.265 1.00 89.44 159 HIS A O 1
ATOM 1295 N N . GLU A 1 160 ? -2.197 9.434 15.341 1.00 85.88 160 GLU A N 1
ATOM 1296 C CA . GLU A 1 160 ? -3.381 8.585 15.556 1.00 85.88 160 GLU A CA 1
ATOM 1297 C C . GLU A 1 160 ? -4.660 9.446 15.616 1.00 85.88 160 GLU A C 1
ATOM 1299 O O . GLU A 1 160 ? -4.695 10.490 16.265 1.00 85.88 160 GLU A O 1
ATOM 1304 N N . GLY A 1 161 ? -5.715 9.034 14.904 1.00 82.69 161 GLY A N 1
ATOM 1305 C CA . GLY A 1 161 ? -7.032 9.691 14.938 1.00 82.69 161 GLY A CA 1
ATOM 1306 C C . GLY A 1 161 ? -7.234 10.872 13.976 1.00 82.69 161 GLY A C 1
ATOM 1307 O O . GLY A 1 161 ? -8.337 11.398 13.873 1.00 82.69 161 GLY A O 1
ATOM 1308 N N . TRP A 1 162 ? -6.215 11.289 13.221 1.00 82.94 162 TRP A N 1
ATOM 1309 C CA . TRP A 1 162 ? -6.333 12.419 12.279 1.00 82.94 162 TRP A CA 1
ATOM 1310 C C . TRP A 1 162 ? -7.317 12.188 11.114 1.00 82.94 162 TRP A C 1
ATOM 1312 O O . TRP A 1 162 ? -7.765 13.146 10.481 1.00 82.94 162 TRP A O 1
ATOM 1322 N N . ASN A 1 163 ? -7.598 10.922 10.806 1.00 74.38 163 ASN A N 1
ATOM 1323 C CA . ASN A 1 163 ? -8.433 10.442 9.707 1.00 74.38 163 ASN A CA 1
ATOM 1324 C C . ASN A 1 163 ? -9.710 9.749 10.220 1.00 74.38 163 ASN A C 1
ATOM 1326 O O . ASN A 1 163 ? -10.202 8.807 9.589 1.00 74.38 163 ASN A O 1
ATOM 1330 N N . GLU A 1 164 ? -10.202 10.157 11.396 1.00 72.62 164 GLU A N 1
ATOM 1331 C CA . GLU A 1 164 ? -11.444 9.657 12.003 1.00 72.62 164 GLU A CA 1
ATOM 1332 C C . GLU A 1 164 ? -12.707 10.414 11.602 1.00 72.62 164 GLU A C 1
ATOM 1334 O O . GLU A 1 164 ? -12.666 11.656 11.454 1.00 72.62 164 GLU A O 1
#

Sequence (164 aa):
MSNPFLSIYLATDHAPYENVLKPNLPYARDAVIDVVKQIIQDFRPAMIATPHPDERHVDHRTANWFAIKACQELLREKHIDPGTIVLADQAYGAGGFKPAPYHYEKYPVYLSGEAAALKQEMGWIYQSQDGNIDEGMKRTFAELPREEVHYRIVDWQEHEGWNE